Protein AF-A0A3L7WVJ0-F1 (afdb_monomer_lite)

Secondary structure (DSSP, 8-state):
-EEEE-SS-EEE---GGGHHHHHHHHT-HHHHTT-TT--SSHHHHHH-

Sequence (48 aa):
MKILETDRLLLRHLTPDDLDDLWALYCDPEITKFIPDAPRSYAEAKEE

Foldseek 3Di:
DWDDDDPPDTDDDDDLVCLVVLVVQLPDCVNCVPPPPRDPDSVSSNVD

Structure (mmCIF, N/CA/C/O backbone):
data_AF-A0A3L7WVJ0-F1
#
_entry.id   AF-A0A3L7WVJ0-F1
#
loop_
_atom_site.group_PDB
_atom_site.id
_atom_site.type_symbol
_atom_site.label_atom_id
_atom_site.label_alt_id
_atom_site.label_comp_id
_atom_site.label_asym_id
_atom_site.label_entity_id
_atom_site.label_seq_id
_atom_site.pdbx_PDB_ins_code
_atom_site.Cartn_x
_atom_site.Cartn_y
_atom_site.Cartn_z
_atom_site.occupancy
_atom_site.B_iso_or_equiv
_atom_site.auth_seq_id
_atom_site.auth_comp_id
_atom_site.auth_asym_id
_atom_site.auth_atom_id
_atom_site.pdbx_PDB_model_num
ATOM 1 N N . MET A 1 1 ? -1.707 -14.531 10.725 1.00 73.31 1 MET A N 1
ATOM 2 C CA . MET A 1 1 ? -2.072 -14.298 12.144 1.00 73.31 1 MET A CA 1
ATOM 3 C C . MET A 1 1 ? -2.571 -12.865 12.287 1.00 73.31 1 MET A C 1
ATOM 5 O O . MET A 1 1 ? -1.935 -11.974 11.737 1.00 73.31 1 MET A O 1
ATOM 9 N N . LYS A 1 2 ? -3.718 -12.654 12.941 1.00 79.25 2 LYS A N 1
ATOM 10 C CA . LYS A 1 2 ? -4.317 -11.326 13.160 1.00 79.25 2 LYS A CA 1
ATOM 11 C C . LYS A 1 2 ? -3.598 -10.609 14.313 1.00 79.25 2 LYS A C 1
ATOM 13 O O . LYS A 1 2 ? -3.364 -11.254 15.330 1.00 79.25 2 LYS A O 1
ATOM 18 N N . ILE A 1 3 ? -3.248 -9.329 14.149 1.00 92.94 3 ILE A N 1
ATOM 19 C CA . ILE A 1 3 ? -2.557 -8.525 15.178 1.00 92.94 3 ILE A CA 1
ATOM 20 C C . ILE A 1 3 ? -3.561 -7.638 15.926 1.00 92.94 3 ILE A C 1
ATOM 22 O O . ILE A 1 3 ? -3.564 -7.625 17.153 1.00 92.94 3 ILE A O 1
ATOM 26 N N . LEU A 1 4 ? -4.429 -6.921 15.199 1.00 96.81 4 LEU A N 1
ATOM 27 C CA . LEU A 1 4 ? -5.449 -6.031 15.765 1.00 96.81 4 LEU A CA 1
ATOM 28 C C . LEU A 1 4 ? -6.705 -6.029 14.889 1.00 96.81 4 LEU A C 1
ATOM 30 O O . LEU A 1 4 ? -6.604 -6.003 13.668 1.00 96.81 4 LEU A O 1
ATOM 34 N N . GLU A 1 5 ? -7.883 -6.012 15.503 1.00 97.69 5 GLU A N 1
ATOM 35 C CA . GLU A 1 5 ? -9.170 -5.964 14.807 1.00 97.69 5 GLU A CA 1
ATOM 36 C C . GLU A 1 5 ? -10.041 -4.850 15.399 1.00 97.69 5 GLU A C 1
ATOM 38 O O . GLU A 1 5 ? -10.033 -4.605 16.604 1.00 97.69 5 GLU A O 1
ATOM 43 N N . THR A 1 6 ? -10.758 -4.150 14.527 1.00 96.12 6 THR A N 1
ATOM 44 C CA . THR A 1 6 ? -11.723 -3.087 14.838 1.00 96.12 6 THR A CA 1
ATOM 45 C C . THR A 1 6 ? -13.017 -3.374 14.080 1.00 96.12 6 THR A C 1
ATOM 47 O O . THR A 1 6 ? -13.033 -4.241 13.209 1.00 96.12 6 THR A O 1
ATOM 50 N N . ASP A 1 7 ? -14.070 -2.591 14.314 1.00 98.06 7 ASP A N 1
ATOM 51 C CA . ASP A 1 7 ? -15.369 -2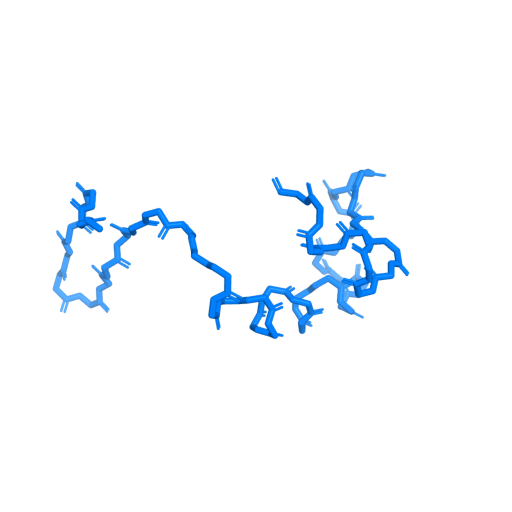.777 13.648 1.00 98.06 7 ASP A CA 1
ATOM 52 C C . ASP A 1 7 ? -15.304 -2.788 12.110 1.00 98.06 7 ASP A C 1
ATOM 54 O O . ASP A 1 7 ? -16.187 -3.345 11.461 1.00 98.06 7 ASP A O 1
ATOM 58 N N . ARG A 1 8 ? -14.288 -2.151 11.509 1.00 98.06 8 ARG A N 1
ATOM 59 C CA . ARG A 1 8 ? -14.164 -2.023 10.044 1.00 98.06 8 ARG A CA 1
ATOM 60 C C . ARG A 1 8 ? -12.888 -2.601 9.456 1.00 98.06 8 ARG A C 1
ATOM 62 O O . ARG A 1 8 ? -12.818 -2.754 8.242 1.00 98.06 8 ARG A O 1
ATOM 69 N N . LEU A 1 9 ? -11.866 -2.842 10.272 1.00 97.62 9 LEU A N 1
ATOM 70 C CA . LEU A 1 9 ? -10.527 -3.148 9.779 1.00 97.62 9 LEU A CA 1
ATOM 71 C C . LEU A 1 9 ? -9.869 -4.247 10.592 1.00 97.62 9 LEU A C 1
ATOM 73 O O . LEU A 1 9 ? -9.941 -4.264 11.822 1.00 97.62 9 LEU A O 1
ATOM 77 N N . LEU A 1 10 ? -9.139 -5.084 9.868 1.00 95.88 10 LEU A N 1
ATOM 78 C CA . LEU A 1 10 ? -8.227 -6.070 10.404 1.00 95.88 10 LEU A CA 1
ATOM 79 C C . LEU A 1 10 ? -6.797 -5.689 10.023 1.00 95.88 10 LEU A C 1
ATOM 81 O O . LEU A 1 10 ? -6.470 -5.609 8.843 1.00 95.88 10 LEU A O 1
ATOM 85 N N . LEU A 1 11 ? -5.935 -5.531 11.021 1.00 97.00 11 LEU A N 1
ATOM 86 C CA . LEU A 1 11 ? -4.498 -5.378 10.847 1.00 97.00 11 LEU A CA 1
ATOM 87 C C . LEU A 1 11 ? -3.813 -6.716 11.128 1.00 97.00 11 LEU A C 1
ATOM 89 O O . LEU A 1 11 ? -3.997 -7.344 12.178 1.00 97.00 11 LEU A O 1
ATOM 93 N N . ARG A 1 12 ? -3.014 -7.165 10.167 1.00 95.94 12 ARG A N 1
ATOM 94 C CA . ARG A 1 12 ? -2.283 -8.432 10.201 1.00 95.94 12 ARG A CA 1
ATOM 95 C C . ARG A 1 12 ? -0.893 -8.246 9.608 1.00 95.94 12 ARG A C 1
ATOM 97 O O . ARG A 1 12 ? -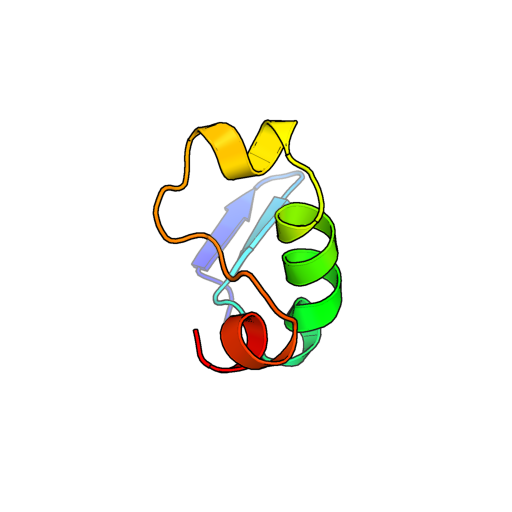0.635 -7.244 8.951 1.00 95.94 12 ARG A O 1
ATOM 104 N N . HIS A 1 13 ? -0.023 -9.230 9.812 1.00 94.69 13 HIS A N 1
ATOM 105 C CA . HIS A 1 13 ? 1.225 -9.297 9.058 1.00 94.69 13 HIS A CA 1
ATOM 106 C C . HIS A 1 13 ? 0.937 -9.418 7.556 1.00 94.69 13 HIS A C 1
ATOM 108 O O . HIS A 1 13 ? -0.032 -10.085 7.160 1.00 94.69 13 HIS A O 1
ATOM 114 N N . LEU A 1 14 ? 1.788 -8.771 6.760 1.00 93.62 14 LEU A N 1
ATOM 115 C CA . LEU A 1 14 ? 1.825 -8.937 5.314 1.00 93.62 14 LEU A CA 1
ATOM 116 C C . LEU A 1 14 ? 2.226 -10.371 4.970 1.00 93.62 14 LEU A C 1
ATOM 118 O O . LEU A 1 14 ? 2.931 -11.049 5.724 1.00 93.62 14 LEU A O 1
ATOM 122 N N . THR A 1 15 ? 1.720 -10.836 3.843 1.00 94.38 15 THR A N 1
ATOM 123 C CA . THR A 1 15 ? 1.985 -12.150 3.271 1.00 94.38 15 THR A CA 1
ATOM 124 C C . THR A 1 15 ? 2.308 -11.985 1.789 1.00 94.38 15 THR A C 1
ATOM 126 O O . THR A 1 15 ? 1.940 -10.964 1.211 1.00 94.38 15 THR A O 1
ATOM 129 N N . PRO A 1 16 ? 2.947 -12.974 1.141 1.00 94.81 16 PRO A N 1
ATOM 130 C CA . PRO A 1 16 ? 3.250 -12.880 -0.287 1.00 94.81 16 PRO A CA 1
ATOM 131 C C . PRO A 1 16 ? 2.029 -12.618 -1.182 1.00 94.81 16 PRO A C 1
ATOM 133 O O . PRO A 1 16 ? 2.180 -12.025 -2.243 1.00 94.81 16 PRO A O 1
ATOM 136 N N . ASP A 1 17 ? 0.829 -13.012 -0.747 1.00 96.31 17 ASP A N 1
ATOM 137 C CA . ASP A 1 17 ? -0.421 -12.783 -1.483 1.00 96.31 17 ASP A CA 1
ATOM 138 C C . ASP A 1 17 ? -0.822 -11.294 -1.547 1.00 96.31 17 ASP A C 1
ATOM 140 O O . ASP A 1 17 ? -1.650 -10.918 -2.369 1.00 96.31 17 ASP A O 1
ATOM 144 N N . ASP A 1 18 ? -0.229 -10.439 -0.706 1.00 96.25 18 ASP A N 1
ATOM 145 C CA . ASP A 1 18 ? -0.490 -8.993 -0.671 1.00 96.25 18 ASP A CA 1
ATOM 146 C C . ASP A 1 18 ? 0.381 -8.197 -1.651 1.00 96.25 18 ASP A C 1
ATOM 148 O O . ASP A 1 18 ? 0.220 -6.983 -1.772 1.00 96.25 18 ASP A O 1
ATOM 152 N N . LEU A 1 19 ? 1.335 -8.853 -2.320 1.00 96.88 19 LEU A N 1
ATOM 153 C CA . LEU A 1 19 ? 2.347 -8.183 -3.134 1.00 96.88 19 LEU A CA 1
ATOM 154 C C . LEU A 1 19 ? 1.731 -7.313 -4.234 1.00 96.88 19 LEU A C 1
ATOM 156 O O . LEU A 1 19 ? 2.190 -6.195 -4.452 1.00 96.88 19 LEU A O 1
ATOM 160 N N . ASP A 1 20 ? 0.687 -7.797 -4.904 1.00 97.50 20 ASP A N 1
ATOM 161 C CA . ASP A 1 20 ? 0.032 -7.049 -5.980 1.00 97.50 20 ASP A CA 1
ATOM 162 C C . ASP A 1 20 ? -0.663 -5.785 -5.450 1.00 97.50 20 ASP A C 1
ATOM 164 O O . ASP A 1 20 ? -0.538 -4.712 -6.047 1.00 97.50 20 ASP A O 1
ATOM 168 N N . ASP A 1 21 ? -1.332 -5.890 -4.298 1.00 97.06 21 ASP A N 1
ATOM 169 C CA . ASP A 1 21 ? -1.990 -4.758 -3.641 1.00 97.06 21 ASP A CA 1
ATOM 170 C C . ASP A 1 21 ? -0.961 -3.729 -3.144 1.00 97.06 21 ASP A C 1
ATOM 172 O O . ASP A 1 21 ? -1.160 -2.524 -3.303 1.00 97.06 21 ASP A O 1
ATOM 176 N N . LEU A 1 22 ? 0.172 -4.179 -2.591 1.00 95.75 22 LEU A N 1
ATOM 177 C CA . LEU A 1 22 ? 1.276 -3.303 -2.183 1.00 95.75 22 LEU A CA 1
ATOM 178 C C . LEU A 1 22 ? 1.937 -2.626 -3.385 1.00 95.75 22 LEU A C 1
ATOM 180 O O . LEU A 1 22 ? 2.182 -1.419 -3.363 1.00 95.75 22 LEU A O 1
ATOM 184 N N . TRP A 1 23 ? 2.190 -3.377 -4.458 1.00 96.81 23 TRP A N 1
ATOM 185 C CA . TRP A 1 23 ? 2.792 -2.845 -5.676 1.00 96.81 23 TRP A CA 1
ATOM 186 C C . TRP A 1 23 ? 1.922 -1.765 -6.323 1.00 96.81 23 TRP A C 1
ATOM 188 O O . TRP A 1 23 ? 2.448 -0.758 -6.802 1.00 96.81 23 TRP A O 1
ATOM 198 N N . ALA A 1 24 ? 0.596 -1.918 -6.277 1.00 97.19 24 ALA A N 1
ATOM 199 C CA . ALA A 1 24 ? -0.326 -0.886 -6.737 1.00 97.19 24 ALA A CA 1
ATOM 200 C C . ALA A 1 24 ? -0.138 0.445 -5.983 1.00 97.19 24 ALA A C 1
ATOM 202 O O . ALA A 1 24 ? -0.222 1.505 -6.603 1.00 97.19 24 ALA A O 1
ATOM 203 N N . LEU A 1 25 ? 0.176 0.404 -4.681 1.00 95.69 25 LEU A N 1
ATOM 204 C CA . LEU A 1 25 ? 0.478 1.602 -3.888 1.00 95.69 25 LEU A CA 1
ATOM 205 C C . LEU A 1 25 ? 1.851 2.189 -4.233 1.00 95.69 25 LEU A C 1
ATOM 207 O O . LEU A 1 25 ? 1.979 3.404 -4.364 1.00 95.69 25 LEU A O 1
ATOM 211 N N . TYR A 1 26 ? 2.872 1.346 -4.418 1.00 95.56 26 TYR A N 1
ATOM 212 C CA . TYR A 1 26 ? 4.212 1.805 -4.804 1.00 95.56 26 TYR A CA 1
ATOM 213 C C . TYR A 1 26 ? 4.254 2.435 -6.204 1.00 95.56 26 TYR A C 1
ATOM 215 O O . TYR A 1 26 ? 5.101 3.283 -6.475 1.00 95.56 26 TYR A O 1
ATOM 223 N N . CYS A 1 27 ? 3.315 2.083 -7.084 1.00 95.69 27 CYS A N 1
ATOM 224 C CA . CYS A 1 27 ? 3.176 2.722 -8.393 1.00 95.69 27 CYS A CA 1
ATOM 225 C C . CYS A 1 27 ? 2.635 4.162 -8.329 1.00 95.69 27 CYS A C 1
ATOM 227 O O . CYS A 1 27 ? 2.730 4.879 -9.328 1.00 95.69 27 CYS A O 1
ATOM 229 N N . ASP A 1 28 ? 2.065 4.598 -7.201 1.00 96.88 28 ASP A N 1
ATOM 230 C CA . ASP A 1 28 ? 1.506 5.942 -7.059 1.00 96.88 28 ASP A CA 1
ATOM 231 C C . ASP A 1 28 ? 2.571 6.940 -6.544 1.00 96.88 28 ASP A C 1
ATOM 233 O O . ASP A 1 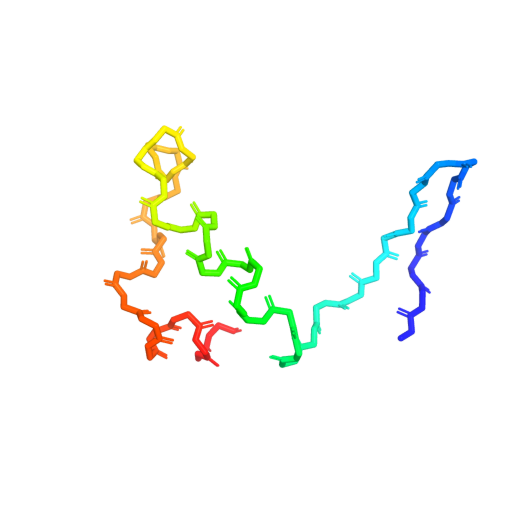28 ? 3.044 6.825 -5.404 1.00 96.88 28 ASP A O 1
ATOM 237 N N . PRO A 1 29 ? 2.956 7.958 -7.341 1.00 95.00 29 PRO A N 1
ATOM 238 C CA . PRO A 1 29 ? 3.933 8.961 -6.925 1.00 95.00 29 PRO A CA 1
ATOM 239 C C . PRO A 1 29 ? 3.450 9.831 -5.756 1.00 95.00 29 PRO A C 1
ATOM 241 O O . PRO A 1 29 ? 4.274 10.322 -4.985 1.00 95.00 29 PRO A O 1
ATOM 244 N N . GLU A 1 30 ? 2.137 10.013 -5.573 1.00 96.94 30 GLU A N 1
ATOM 245 C CA . GLU A 1 30 ? 1.608 10.768 -4.433 1.00 96.94 30 GLU A CA 1
ATOM 246 C C . GLU A 1 30 ? 1.770 10.009 -3.111 1.00 96.94 30 GLU A C 1
ATOM 248 O O . GLU A 1 30 ? 1.900 10.641 -2.059 1.00 96.94 30 GLU A O 1
ATOM 253 N N . ILE A 1 31 ? 1.802 8.674 -3.166 1.00 94.19 31 ILE A N 1
ATOM 254 C CA . ILE A 1 31 ? 2.060 7.802 -2.015 1.00 94.19 31 ILE A CA 1
ATOM 255 C C . ILE A 1 31 ? 3.564 7.735 -1.740 1.00 94.19 31 ILE A C 1
ATOM 257 O O . ILE A 1 31 ? 4.006 7.958 -0.610 1.00 94.19 31 ILE A O 1
ATOM 261 N N . THR A 1 32 ? 4.369 7.478 -2.771 1.00 96.25 32 THR A N 1
ATOM 262 C CA . THR A 1 32 ? 5.814 7.243 -2.612 1.00 96.25 32 THR A CA 1
ATOM 263 C C . THR A 1 32 ? 6.636 8.506 -2.373 1.00 96.25 32 THR A C 1
ATOM 265 O O . THR A 1 32 ? 7.766 8.406 -1.901 1.00 96.25 32 THR A O 1
ATOM 268 N N . LYS A 1 33 ? 6.084 9.713 -2.579 1.00 96.12 33 LYS A N 1
ATOM 269 C CA . LYS A 1 33 ? 6.800 10.981 -2.321 1.00 96.12 33 LYS A CA 1
ATOM 270 C C . LYS A 1 33 ? 7.369 11.125 -0.904 1.00 96.12 33 LYS A C 1
ATOM 272 O O . LYS A 1 33 ? 8.282 11.922 -0.698 1.00 96.12 33 LYS A O 1
ATOM 277 N N . PHE A 1 34 ? 6.823 10.392 0.069 1.00 94.69 34 PHE A N 1
ATOM 278 C CA . PHE A 1 34 ? 7.269 10.403 1.465 1.00 94.69 34 PHE A CA 1
ATOM 279 C C . PH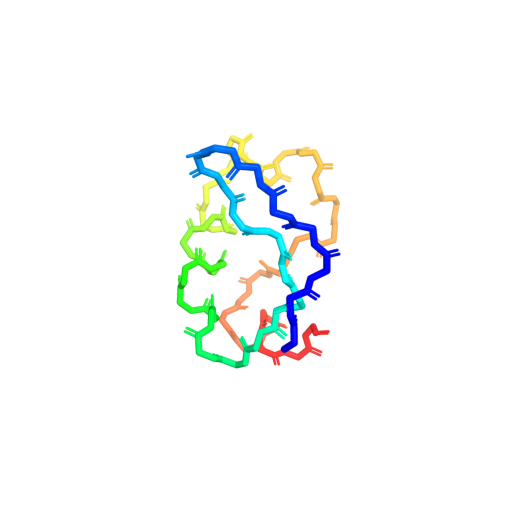E A 1 34 ? 8.017 9.132 1.892 1.00 94.69 34 PHE A C 1
ATOM 281 O O . PHE A 1 34 ? 8.331 8.994 3.072 1.00 94.69 34 PHE A O 1
ATOM 288 N N . ILE A 1 35 ? 8.300 8.221 0.959 1.00 93.81 35 ILE A N 1
ATOM 289 C CA . ILE A 1 35 ? 8.946 6.929 1.210 1.00 93.81 35 ILE A CA 1
ATOM 290 C C . ILE A 1 35 ? 10.240 6.893 0.376 1.00 93.81 35 ILE A C 1
ATOM 292 O O . ILE A 1 35 ? 10.205 6.524 -0.799 1.00 93.81 35 ILE A O 1
ATOM 296 N N . PRO A 1 36 ? 11.384 7.345 0.929 1.00 91.19 36 PRO A N 1
ATOM 297 C CA . PRO A 1 36 ? 12.634 7.497 0.173 1.00 91.19 36 PRO A CA 1
ATOM 298 C C . PRO A 1 36 ? 13.168 6.192 -0.436 1.00 91.19 36 PRO A C 1
ATOM 300 O O . PRO A 1 36 ? 13.899 6.219 -1.427 1.00 91.19 36 PRO A O 1
ATOM 303 N N . ASP A 1 37 ? 12.815 5.073 0.183 1.00 93.19 37 ASP A N 1
ATOM 304 C CA . ASP A 1 37 ? 13.214 3.700 -0.102 1.00 93.19 37 ASP A CA 1
ATOM 305 C C . ASP A 1 37 ? 12.084 2.868 -0.722 1.00 93.19 37 ASP A C 1
ATOM 307 O O . ASP A 1 37 ? 12.182 1.649 -0.759 1.00 93.19 37 ASP A O 1
ATOM 311 N N . ALA A 1 38 ? 11.029 3.504 -1.250 1.00 94.00 38 ALA A N 1
ATOM 312 C CA . ALA A 1 38 ? 9.969 2.775 -1.938 1.00 94.00 38 ALA A CA 1
ATOM 313 C C . ALA A 1 38 ? 10.548 1.896 -3.069 1.00 94.00 38 ALA A C 1
ATOM 315 O O . ALA A 1 38 ? 11.331 2.408 -3.886 1.00 94.00 38 ALA A O 1
ATOM 316 N N . PRO A 1 39 ? 10.137 0.616 -3.159 1.00 95.00 39 PRO A N 1
ATOM 317 C CA . PRO A 1 39 ? 10.550 -0.275 -4.230 1.00 95.00 39 PRO A CA 1
ATOM 318 C C . PRO A 1 39 ? 10.305 0.335 -5.607 1.00 95.00 39 PRO A C 1
ATOM 320 O O . PRO A 1 39 ? 9.232 0.868 -5.895 1.00 95.00 39 PRO A O 1
ATOM 323 N N . ARG A 1 40 ? 11.299 0.234 -6.489 1.00 93.50 40 ARG A N 1
ATOM 324 C CA . ARG A 1 40 ? 11.243 0.802 -7.847 1.00 93.50 40 ARG A CA 1
ATOM 325 C C . ARG A 1 40 ? 10.844 -0.224 -8.895 1.00 93.50 40 ARG A C 1
ATOM 327 O O . ARG A 1 40 ? 10.631 0.123 -10.057 1.00 93.50 40 ARG A O 1
ATOM 334 N N . SER A 1 41 ? 10.749 -1.488 -8.500 1.00 96.06 41 SER A N 1
ATOM 335 C CA . SER A 1 41 ? 10.317 -2.584 -9.353 1.00 96.06 41 SER A CA 1
ATOM 336 C C . SER A 1 41 ? 9.504 -3.611 -8.570 1.00 96.06 41 SER A C 1
ATOM 338 O O . SER A 1 41 ? 9.644 -3.748 -7.357 1.00 96.06 41 SER A O 1
ATOM 340 N N . TYR A 1 42 ? 8.690 -4.384 -9.290 1.00 94.94 42 TYR A N 1
ATOM 341 C CA . TYR A 1 42 ? 7.932 -5.495 -8.713 1.00 94.94 42 TYR A CA 1
ATOM 342 C C . TYR A 1 42 ? 8.845 -6.554 -8.071 1.00 94.94 42 TYR A C 1
ATOM 344 O O . TYR A 1 42 ? 8.471 -7.204 -7.101 1.00 94.94 42 TYR A O 1
ATOM 352 N N . ALA A 1 43 ? 10.055 -6.728 -8.614 1.00 95.94 43 ALA A N 1
ATOM 353 C CA . ALA A 1 43 ? 11.050 -7.634 -8.053 1.00 95.94 43 ALA A CA 1
ATOM 354 C C . ALA A 1 43 ? 11.555 -7.137 -6.692 1.00 95.94 43 ALA A C 1
ATOM 356 O O . ALA A 1 43 ? 11.559 -7.915 -5.748 1.00 95.94 43 ALA A O 1
ATOM 357 N N . GLU A 1 44 ? 11.888 -5.847 -6.576 1.00 95.31 44 GLU A N 1
ATOM 358 C CA . GLU A 1 44 ? 12.268 -5.233 -5.295 1.00 95.31 44 GLU A CA 1
ATOM 359 C C . GLU A 1 44 ? 11.124 -5.328 -4.276 1.00 95.31 44 GLU A C 1
ATOM 361 O O . GLU A 1 44 ? 11.347 -5.754 -3.152 1.00 95.31 44 GLU A O 1
ATOM 366 N N . ALA A 1 45 ? 9.880 -5.046 -4.685 1.00 94.25 45 ALA A N 1
ATOM 367 C CA . ALA A 1 45 ? 8.718 -5.118 -3.792 1.00 94.25 45 ALA A CA 1
ATOM 368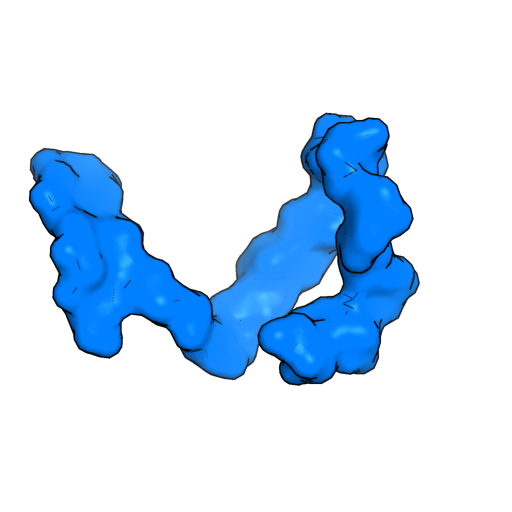 C C . ALA A 1 45 ? 8.454 -6.529 -3.238 1.00 94.25 45 ALA A C 1
ATOM 370 O O . ALA A 1 45 ? 7.838 -6.677 -2.189 1.00 94.25 45 ALA A O 1
ATOM 371 N N . LYS A 1 46 ? 8.906 -7.569 -3.946 1.00 93.56 46 LYS A N 1
ATOM 372 C CA . LYS A 1 46 ? 8.809 -8.966 -3.511 1.00 93.56 46 LYS A CA 1
ATOM 373 C C . LYS A 1 46 ? 9.885 -9.353 -2.489 1.00 93.56 46 LYS A C 1
ATOM 375 O O . LYS A 1 46 ? 9.729 -10.376 -1.824 1.00 93.56 46 LYS A O 1
ATOM 380 N N . GLU A 1 47 ? 10.989 -8.612 -2.439 1.00 91.00 47 GLU A N 1
ATOM 381 C CA . GLU A 1 47 ? 12.143 -8.888 -1.573 1.00 91.00 47 GLU A CA 1
ATOM 382 C C . GLU A 1 47 ? 12.074 -8.174 -0.212 1.00 91.00 47 GLU A C 1
ATOM 384 O O . GLU A 1 47 ? 12.832 -8.549 0.684 1.00 91.00 47 GLU A O 1
ATOM 389 N N . GLU A 1 48 ? 11.166 -7.204 -0.060 1.00 82.06 48 GLU A N 1
ATOM 390 C CA . GLU A 1 48 ? 10.780 -6.576 1.220 1.00 82.06 48 GLU A CA 1
ATOM 391 C C . GLU A 1 48 ? 10.211 -7.591 2.233 1.00 82.06 48 GLU A C 1
ATOM 393 O O . GLU A 1 48 ? 10.629 -7.551 3.417 1.00 82.06 48 GLU A O 1
#

pLDDT: mean 94.39, std 4.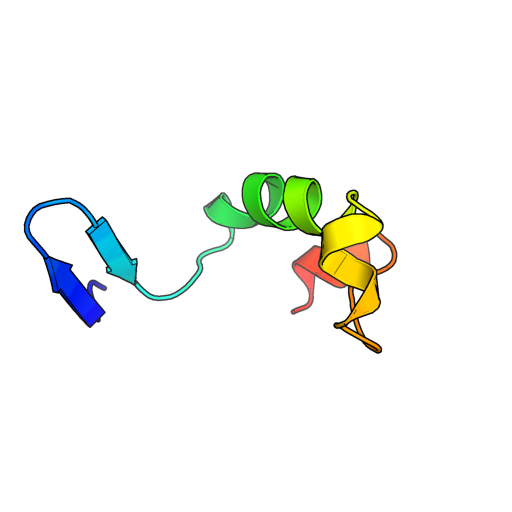56, range [73.31, 98.06]

Radius of gyration: 12.54 Å; chains: 1; bounding box: 29×25×25 Å